Protein AF-A0A7X7ZID4-F1 (afdb_monomer_lite)

Sequence (63 aa):
MLRNKAVLLVFRLVLGGLFIYAGAVKVAAPLDFAQDIRNYRLVGQSLSFLAAIVLPWLEILAG

Foldseek 3Di:
DDPDPVVVVVVVVVQLVVLLVVLVVLVVPLPVQLVVQVVVVPDDSVVSSVCSVPVSVVSNVVD

Radius of gyration: 14.99 Å; chains: 1; bounding box: 30×23×39 Å

pLDDT: mean 96.68, std 4.72, range [69.25, 98.75]

Structure (mmCIF, N/CA/C/O backbone):
data_AF-A0A7X7ZID4-F1
#
_entry.id   AF-A0A7X7ZID4-F1
#
loop_
_atom_site.group_PDB
_atom_site.id
_atom_site.type_symbol
_atom_site.label_atom_id
_atom_site.label_alt_id
_atom_site.label_comp_id
_atom_site.label_asym_id
_atom_site.label_entity_id
_atom_site.label_seq_id
_atom_site.pdbx_PDB_ins_code
_atom_site.Cartn_x
_atom_site.Cartn_y
_atom_site.Cartn_z
_atom_site.occupancy
_atom_site.B_iso_or_equiv
_atom_site.auth_seq_id
_atom_site.auth_comp_id
_atom_site.auth_asym_id
_atom_site.auth_atom_id
_atom_site.pdbx_PDB_model_num
ATOM 1 N N . MET A 1 1 ? -22.191 12.181 15.581 1.00 69.25 1 MET A N 1
ATOM 2 C CA . MET A 1 1 ? -20.792 11.790 15.879 1.00 69.25 1 MET A CA 1
ATOM 3 C C . MET A 1 1 ? -20.795 10.398 16.510 1.00 69.25 1 MET A C 1
ATOM 5 O O . MET A 1 1 ? -21.385 10.239 17.573 1.00 69.25 1 MET A O 1
ATOM 9 N N . LEU A 1 2 ? -20.222 9.379 15.855 1.00 75.81 2 LEU A N 1
ATOM 10 C CA . LEU A 1 2 ? -20.110 8.021 16.416 1.00 75.81 2 LEU A CA 1
ATOM 11 C C . LEU A 1 2 ? -19.145 8.044 17.612 1.00 75.81 2 LEU A C 1
ATOM 13 O O . LEU A 1 2 ? -17.971 8.355 17.448 1.00 75.81 2 LEU A O 1
ATOM 17 N N . ARG A 1 3 ? -19.639 7.747 18.820 1.00 87.62 3 ARG A N 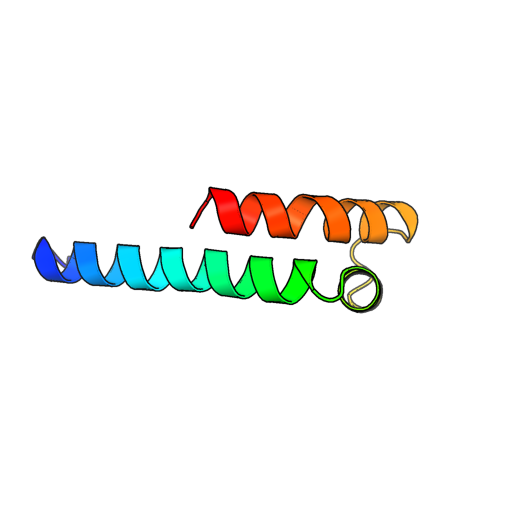1
ATOM 18 C CA . ARG A 1 3 ? -18.862 7.841 20.076 1.00 87.62 3 ARG A CA 1
ATOM 19 C C . ARG A 1 3 ? -18.616 6.481 20.743 1.00 87.62 3 ARG A C 1
ATOM 21 O O . ARG A 1 3 ? -17.947 6.401 21.770 1.00 87.62 3 ARG A O 1
ATOM 28 N N . ASN A 1 4 ? -19.151 5.406 20.162 1.00 95.38 4 ASN A N 1
ATOM 29 C CA . ASN A 1 4 ? -18.972 4.053 20.674 1.00 95.38 4 ASN A CA 1
ATOM 30 C C . ASN A 1 4 ? -17.584 3.515 20.286 1.00 95.38 4 ASN A C 1
ATOM 32 O O . ASN A 1 4 ? -17.285 3.336 19.106 1.00 95.38 4 ASN A O 1
ATOM 36 N N . LYS A 1 5 ? -16.752 3.236 21.297 1.00 95.00 5 LYS A N 1
ATOM 37 C CA . LYS A 1 5 ? -15.374 2.750 21.127 1.00 95.00 5 LYS A CA 1
ATOM 38 C C . LYS A 1 5 ? -15.297 1.430 20.357 1.00 95.00 5 LYS A C 1
ATOM 40 O O . LYS A 1 5 ? -14.391 1.275 19.549 1.00 95.00 5 LYS A O 1
ATOM 45 N N . ALA A 1 6 ? -16.241 0.512 20.574 1.00 96.06 6 ALA A N 1
ATOM 46 C CA . ALA A 1 6 ? -16.265 -0.775 19.880 1.00 96.06 6 ALA A CA 1
ATOM 47 C C . ALA A 1 6 ? -16.531 -0.587 18.383 1.00 96.06 6 ALA A C 1
ATOM 49 O O . ALA A 1 6 ? -15.821 -1.143 17.554 1.00 96.06 6 ALA A O 1
ATOM 50 N N . VAL A 1 7 ? -17.490 0.278 18.037 1.00 96.31 7 VAL A N 1
ATOM 51 C CA . VAL A 1 7 ? -17.786 0.617 16.637 1.00 96.31 7 VAL A CA 1
ATOM 52 C C . VAL A 1 7 ? -16.560 1.245 15.968 1.00 96.31 7 VAL A C 1
ATOM 54 O O . VAL A 1 7 ? -16.184 0.837 14.874 1.00 96.31 7 VAL A O 1
ATOM 57 N N . LEU A 1 8 ? -15.883 2.180 16.642 1.00 96.94 8 LEU A N 1
ATOM 58 C CA . LEU A 1 8 ? -14.648 2.780 16.126 1.00 96.94 8 LEU A CA 1
ATOM 59 C C . LEU A 1 8 ? -13.520 1.751 15.949 1.00 96.94 8 LEU A C 1
ATOM 61 O O . LEU A 1 8 ? -12.785 1.830 14.969 1.00 96.94 8 LEU A O 1
ATOM 65 N N . LEU A 1 9 ? -13.383 0.790 16.868 1.00 96.50 9 LEU A N 1
ATOM 66 C CA . LEU A 1 9 ? -12.391 -0.281 16.763 1.00 96.50 9 LEU A CA 1
ATOM 67 C C . LEU A 1 9 ? -12.669 -1.183 15.555 1.00 96.50 9 LEU A C 1
ATOM 69 O O . LEU A 1 9 ? -11.748 -1.469 14.799 1.00 96.50 9 LEU A O 1
ATOM 73 N N . VAL A 1 10 ? -13.928 -1.571 15.335 1.00 98.00 10 VAL A N 1
ATOM 74 C CA . VAL A 1 10 ? -14.324 -2.376 14.169 1.00 98.00 10 VAL A CA 1
ATOM 75 C C . VAL A 1 10 ? -13.981 -1.649 12.872 1.00 98.00 10 VAL A C 1
ATOM 77 O O . VAL A 1 10 ? -13.348 -2.240 12.005 1.00 98.00 10 VAL A O 1
ATOM 80 N N . PHE A 1 11 ? -14.308 -0.358 12.752 1.00 97.12 11 PHE A N 1
ATOM 81 C CA . PHE A 1 11 ? -13.939 0.413 11.561 1.00 97.12 11 PHE A CA 1
ATOM 82 C C . PHE A 1 11 ? -12.425 0.465 11.335 1.00 97.12 11 PHE A C 1
ATOM 84 O O . PHE A 1 11 ? -11.985 0.339 10.196 1.00 97.12 11 PHE A O 1
ATOM 91 N N . ARG A 1 12 ? -11.622 0.607 12.398 1.00 96.56 12 ARG A N 1
ATOM 92 C CA . ARG A 1 12 ? -10.154 0.583 12.290 1.00 96.56 12 ARG A CA 1
ATOM 93 C C . ARG A 1 12 ? -9.639 -0.766 11.802 1.00 96.56 12 ARG A C 1
ATOM 95 O O . ARG A 1 12 ? -8.821 -0.786 10.896 1.00 96.56 12 ARG A O 1
ATOM 102 N N . LEU A 1 13 ? -10.140 -1.869 12.358 1.00 98.31 13 LEU A N 1
ATOM 103 C CA . LEU A 1 13 ? -9.734 -3.217 11.949 1.00 98.31 13 LEU A CA 1
ATOM 104 C C . LEU A 1 13 ? -10.136 -3.519 10.502 1.00 98.31 13 LEU A C 1
ATOM 106 O O . LEU A 1 13 ? -9.354 -4.104 9.763 1.00 98.31 13 LEU A O 1
ATOM 110 N N . VAL A 1 14 ? -11.333 -3.096 10.086 1.00 98.50 14 VAL A N 1
ATOM 111 C CA . VAL A 1 14 ? -11.799 -3.265 8.703 1.00 98.50 14 VAL A CA 1
ATOM 112 C C . VAL A 1 14 ? -10.939 -2.454 7.736 1.00 98.50 14 VAL A C 1
ATOM 114 O O . VAL A 1 14 ? -10.500 -2.992 6.725 1.00 98.50 14 VAL A O 1
ATOM 117 N N . LEU A 1 15 ? -10.672 -1.180 8.040 1.00 98.31 15 LEU A N 1
ATOM 118 C CA . LEU A 1 15 ? -9.840 -0.330 7.184 1.00 98.31 15 LEU A CA 1
ATOM 119 C C . LEU A 1 15 ? -8.389 -0.818 7.125 1.00 98.31 15 LEU A C 1
ATOM 121 O O . LEU A 1 15 ? -7.819 -0.863 6.038 1.00 98.31 15 LEU A O 1
ATOM 125 N N . GLY A 1 16 ? -7.825 -1.227 8.262 1.00 98.56 16 GLY A N 1
ATOM 126 C CA . GLY A 1 16 ? -6.470 -1.768 8.325 1.00 98.56 16 GLY A CA 1
ATOM 127 C C . GLY A 1 16 ? -6.332 -3.080 7.558 1.00 98.56 16 GLY A C 1
ATOM 128 O O . GLY A 1 16 ? -5.498 -3.215 6.665 1.00 98.56 16 GLY A O 1
ATOM 129 N N . GLY A 1 17 ? -7.259 -4.014 7.790 1.00 98.69 17 GLY A N 1
ATOM 130 C CA . GLY A 1 17 ? -7.326 -5.266 7.040 1.00 98.69 17 GLY A CA 1
ATOM 131 C C . GLY A 1 17 ? -7.503 -5.055 5.533 1.00 98.69 17 GLY A C 1
ATOM 132 O O . GLY A 1 17 ? -6.885 -5.768 4.745 1.00 98.69 17 GLY A O 1
ATOM 133 N N . LEU A 1 18 ? -8.289 -4.053 5.119 1.00 98.62 18 LEU A N 1
ATOM 134 C CA . LEU A 1 18 ? -8.446 -3.691 3.708 1.00 98.62 18 LEU A CA 1
ATOM 135 C C . LEU A 1 18 ? -7.126 -3.204 3.093 1.00 98.62 18 LEU A C 1
ATOM 137 O O . LEU A 1 18 ? -6.809 -3.592 1.971 1.00 98.62 18 LEU A O 1
ATOM 141 N N . PHE A 1 19 ? -6.357 -2.389 3.817 1.00 98.56 19 PHE A N 1
ATOM 142 C CA . PHE A 1 19 ? -5.047 -1.897 3.382 1.00 98.56 19 PHE A CA 1
ATOM 143 C C . PHE A 1 19 ? -4.026 -3.033 3.243 1.00 98.56 19 PHE A C 1
ATOM 145 O O . PHE A 1 19 ? -3.399 -3.161 2.190 1.00 98.56 19 PHE A O 1
ATOM 152 N N . ILE A 1 20 ? -3.937 -3.918 4.242 1.00 98.75 20 ILE A N 1
ATOM 153 C CA . ILE A 1 20 ? -3.076 -5.110 4.190 1.00 98.75 20 ILE A CA 1
ATOM 154 C C . ILE A 1 20 ? -3.456 -5.998 3.001 1.00 98.75 20 ILE A C 1
ATOM 156 O O . ILE A 1 20 ? -2.587 -6.405 2.230 1.00 98.75 20 ILE A O 1
ATOM 160 N N . TYR A 1 21 ? -4.750 -6.281 2.822 1.00 98.69 21 TYR A N 1
ATOM 161 C CA . TYR A 1 21 ? -5.236 -7.108 1.719 1.00 98.69 21 TYR A CA 1
ATOM 162 C C . TYR A 1 21 ? -4.922 -6.485 0.353 1.00 98.69 21 TYR A C 1
ATOM 164 O O . TYR A 1 21 ? -4.381 -7.160 -0.522 1.00 98.69 21 TYR A O 1
ATOM 172 N N . ALA A 1 22 ? -5.212 -5.193 0.177 1.00 98.38 22 ALA A N 1
ATOM 173 C CA . ALA A 1 22 ? -4.961 -4.487 -1.075 1.00 98.38 22 ALA A CA 1
ATOM 174 C C . ALA A 1 22 ? -3.467 -4.466 -1.429 1.00 98.38 22 ALA A C 1
ATOM 176 O O . ALA A 1 22 ? -3.108 -4.744 -2.575 1.00 98.38 22 ALA A O 1
ATOM 177 N N . GLY A 1 23 ? -2.603 -4.193 -0.449 1.00 98.50 23 GLY A N 1
ATOM 178 C CA . GLY A 1 23 ? -1.159 -4.217 -0.647 1.00 98.50 23 GLY A CA 1
ATOM 179 C C . GLY A 1 23 ? -0.647 -5.623 -0.970 1.00 98.50 23 GLY A C 1
ATOM 180 O O . GLY A 1 23 ? 0.112 -5.792 -1.921 1.00 98.50 23 GLY A O 1
ATOM 181 N N . ALA A 1 24 ? -1.119 -6.659 -0.269 1.00 98.69 24 ALA A N 1
ATOM 182 C CA . ALA A 1 24 ? -0.717 -8.044 -0.528 1.00 98.69 24 ALA A CA 1
ATOM 183 C C . ALA A 1 24 ? -1.066 -8.507 -1.954 1.00 98.69 24 ALA A C 1
ATOM 185 O O . ALA A 1 24 ? -0.230 -9.116 -2.624 1.00 98.69 24 ALA A O 1
ATOM 186 N N . VAL A 1 25 ? -2.264 -8.172 -2.449 1.00 98.56 25 VAL A N 1
ATOM 187 C CA . VAL A 1 25 ? -2.677 -8.477 -3.832 1.00 98.56 25 VAL A CA 1
ATOM 188 C C . VAL A 1 25 ? -1.748 -7.806 -4.849 1.00 98.56 25 VAL A C 1
ATOM 190 O O . VAL A 1 25 ? -1.359 -8.434 -5.830 1.00 98.56 25 VAL A O 1
ATOM 193 N N . LYS A 1 26 ? -1.329 -6.560 -4.602 1.00 98.44 26 LYS A N 1
ATOM 194 C CA . LYS A 1 26 ? -0.411 -5.834 -5.495 1.00 98.44 26 LYS A CA 1
ATOM 195 C C . LYS A 1 26 ? 1.018 -6.382 -5.451 1.00 98.44 26 LYS A C 1
ATOM 197 O O . LYS A 1 26 ? 1.665 -6.450 -6.492 1.00 98.44 26 LYS A O 1
ATOM 202 N N . VAL A 1 27 ? 1.505 -6.812 -4.281 1.00 98.38 27 VAL A N 1
ATOM 203 C CA . VAL A 1 27 ? 2.822 -7.468 -4.144 1.00 98.38 27 VAL A CA 1
ATOM 204 C C . VAL A 1 27 ? 2.867 -8.801 -4.897 1.00 98.38 27 VAL A C 1
ATOM 206 O O . VAL A 1 27 ? 3.920 -9.164 -5.415 1.00 98.38 27 VAL A O 1
ATOM 209 N N . ALA A 1 28 ? 1.745 -9.521 -4.992 1.00 98.44 28 ALA A N 1
ATOM 210 C CA . ALA A 1 28 ? 1.684 -10.794 -5.709 1.00 98.44 28 ALA A CA 1
ATOM 211 C C . ALA A 1 28 ? 1.886 -10.649 -7.232 1.00 98.44 28 ALA A C 1
ATOM 213 O O . ALA A 1 28 ? 2.373 -11.583 -7.868 1.00 98.44 28 ALA A O 1
ATOM 214 N N . ALA A 1 29 ? 1.545 -9.492 -7.811 1.00 98.00 29 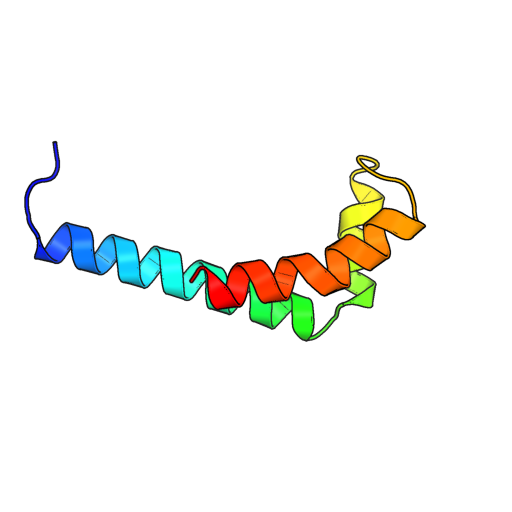ALA A N 1
ATOM 215 C CA . ALA A 1 29 ? 1.654 -9.224 -9.247 1.00 98.00 29 ALA A CA 1
ATOM 216 C C . ALA A 1 29 ? 2.112 -7.772 -9.531 1.00 98.00 29 ALA A C 1
ATOM 218 O O . ALA A 1 29 ? 1.352 -6.954 -10.055 1.00 98.00 29 ALA A O 1
ATOM 219 N N . PRO A 1 30 ? 3.373 -7.417 -9.215 1.00 97.06 30 PRO A N 1
ATOM 220 C CA . PRO A 1 30 ? 3.835 -6.028 -9.260 1.00 97.06 30 PRO A CA 1
ATOM 221 C C . PRO A 1 30 ? 3.937 -5.468 -10.686 1.00 97.06 30 PRO A C 1
ATOM 223 O O . PRO A 1 30 ? 3.801 -4.263 -10.884 1.00 97.06 30 PRO A O 1
ATOM 226 N N . LEU A 1 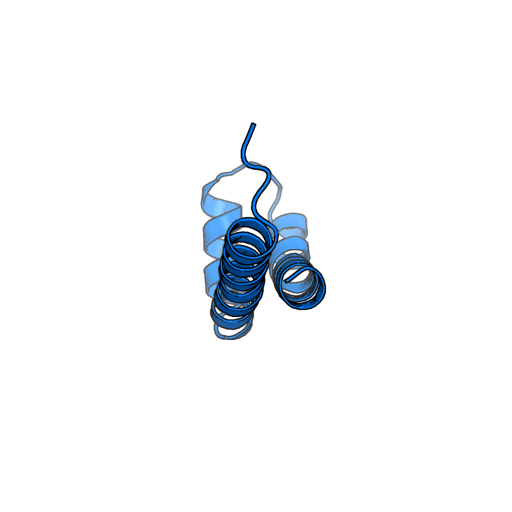31 ? 4.162 -6.320 -11.694 1.00 97.88 31 LEU A N 1
ATOM 227 C CA . LEU A 1 31 ? 4.197 -5.896 -13.098 1.00 97.88 31 LEU A CA 1
ATOM 228 C C . LEU A 1 31 ? 2.803 -5.546 -13.626 1.00 97.88 31 LEU A C 1
ATOM 230 O O . LEU A 1 31 ? 2.654 -4.521 -14.291 1.00 97.88 31 LEU A O 1
ATOM 234 N N . ASP A 1 32 ? 1.792 -6.345 -13.284 1.00 98.25 32 ASP A N 1
ATOM 235 C CA . ASP A 1 32 ? 0.400 -6.056 -13.638 1.00 98.25 32 ASP A CA 1
ATOM 236 C C . ASP A 1 32 ? -0.061 -4.775 -12.938 1.00 98.25 32 ASP A C 1
ATOM 238 O O . ASP A 1 32 ? -0.626 -3.884 -13.569 1.00 98.25 32 ASP A O 1
ATOM 242 N N . PHE A 1 33 ? 0.313 -4.593 -11.669 1.00 98.31 33 PHE A N 1
ATOM 243 C CA . PHE A 1 33 ? 0.011 -3.358 -10.955 1.00 98.31 33 PHE A CA 1
ATOM 244 C C . PHE A 1 33 ? 0.727 -2.126 -11.545 1.00 98.31 33 PHE A C 1
ATOM 246 O O . PHE A 1 33 ? 0.135 -1.050 -11.655 1.00 98.31 33 PHE A O 1
ATOM 253 N N . ALA A 1 34 ? 1.980 -2.263 -11.995 1.00 98.25 34 ALA A N 1
ATOM 254 C CA . ALA A 1 34 ? 2.673 -1.198 -12.725 1.00 98.25 34 ALA A CA 1
ATOM 255 C C . ALA A 1 34 ? 1.961 -0.851 -14.039 1.00 98.25 34 ALA A C 1
ATOM 257 O O . ALA A 1 34 ? 1.889 0.325 -14.412 1.00 98.25 34 ALA A O 1
ATOM 258 N N . GLN A 1 35 ? 1.418 -1.857 -14.730 1.00 98.19 35 GLN A N 1
ATOM 259 C CA . GLN A 1 35 ? 0.619 -1.656 -15.932 1.00 98.19 35 GLN A CA 1
ATOM 260 C C . GLN A 1 35 ? -0.682 -0.913 -15.621 1.00 98.19 35 GLN A C 1
ATOM 262 O O . GLN A 1 35 ? -1.018 0.028 -16.344 1.00 98.19 35 GLN A O 1
ATOM 267 N N . ASP A 1 36 ? -1.367 -1.273 -14.538 1.00 97.94 36 ASP A N 1
ATOM 268 C CA . ASP A 1 36 ? -2.565 -0.577 -14.077 1.00 97.94 36 ASP A CA 1
ATOM 269 C C . ASP A 1 36 ? -2.268 0.894 -13.786 1.00 97.94 36 ASP A C 1
ATOM 271 O O . ASP A 1 36 ? -2.943 1.765 -14.331 1.00 97.94 36 ASP A O 1
ATOM 275 N N . ILE A 1 37 ? -1.205 1.199 -13.029 1.00 98.00 37 ILE A N 1
ATOM 276 C CA . ILE A 1 37 ? -0.773 2.582 -12.756 1.00 98.00 37 ILE A CA 1
ATOM 277 C C . ILE A 1 37 ? -0.511 3.339 -14.066 1.00 98.00 37 ILE A C 1
ATOM 279 O O . ILE A 1 37 ? -0.971 4.471 -14.243 1.00 98.00 37 ILE A O 1
ATOM 283 N N . ARG A 1 38 ? 0.188 2.704 -15.013 1.00 97.50 38 ARG A N 1
ATOM 284 C CA . ARG A 1 38 ? 0.504 3.292 -16.321 1.00 97.50 38 ARG A CA 1
ATOM 285 C C . ARG A 1 38 ? -0.755 3.595 -17.140 1.00 97.50 38 ARG A C 1
ATOM 287 O O . ARG A 1 38 ? -0.792 4.610 -17.839 1.00 97.50 38 ARG A O 1
ATOM 294 N N . ASN A 1 39 ? -1.795 2.765 -17.040 1.00 97.69 39 ASN A N 1
ATOM 295 C CA . ASN A 1 39 ? -3.061 2.959 -17.752 1.00 97.69 39 ASN A CA 1
ATOM 296 C C . ASN A 1 39 ? -3.801 4.232 -17.312 1.00 97.69 39 ASN A C 1
AT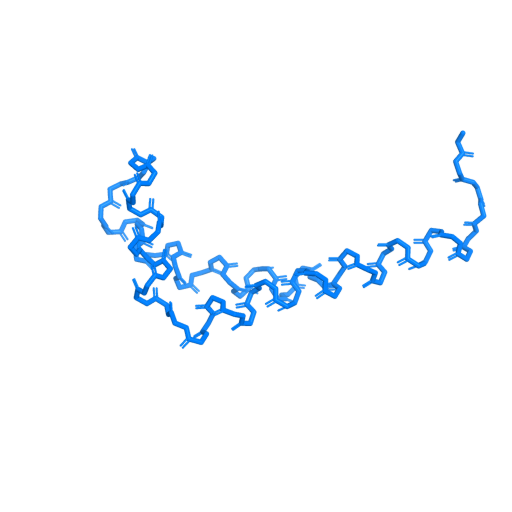OM 298 O O . ASN A 1 39 ? -4.475 4.847 -18.137 1.00 97.69 39 ASN A O 1
ATOM 302 N N . TYR A 1 40 ? -3.616 4.682 -16.066 1.00 96.81 40 TYR A N 1
ATOM 303 C CA . TYR A 1 40 ? -4.169 5.959 -15.599 1.00 96.81 40 TYR A CA 1
ATOM 304 C C . TYR A 1 40 ? -3.467 7.186 -16.197 1.00 96.81 40 TYR A C 1
ATOM 306 O O . TYR A 1 40 ? -3.992 8.292 -16.089 1.00 96.81 40 TYR A O 1
ATOM 314 N N . ARG A 1 41 ? -2.291 7.022 -16.827 1.00 96.81 41 ARG A N 1
ATOM 315 C CA . ARG A 1 41 ? -1.501 8.104 -17.452 1.00 96.81 41 ARG A CA 1
ATOM 316 C C . ARG A 1 41 ? -1.218 9.295 -16.521 1.00 96.81 41 ARG A C 1
ATOM 318 O O . ARG A 1 41 ? -0.999 10.407 -16.990 1.00 96.81 41 ARG A O 1
ATOM 325 N N . LEU A 1 42 ? -1.206 9.056 -15.208 1.00 95.94 42 LEU A N 1
ATOM 326 C CA . LEU A 1 42 ? -0.925 10.075 -14.189 1.00 95.94 42 LEU A CA 1
ATOM 327 C C . LEU A 1 42 ? 0.570 10.371 -14.078 1.00 95.94 42 LEU A C 1
ATOM 329 O O . LEU A 1 42 ? 0.971 11.499 -13.809 1.00 95.94 42 LEU A O 1
ATOM 333 N N . VAL A 1 43 ? 1.394 9.341 -14.270 1.00 95.25 43 VAL A N 1
ATOM 334 C CA . VAL A 1 43 ? 2.849 9.403 -14.144 1.00 95.25 43 VAL A CA 1
ATOM 335 C C . VAL A 1 43 ? 3.515 8.674 -15.312 1.00 95.25 43 VAL A C 1
ATOM 337 O O . VAL A 1 43 ? 2.909 7.820 -15.960 1.00 95.25 43 VAL A O 1
ATOM 340 N N . GLY A 1 44 ? 4.775 9.010 -15.598 1.00 95.38 44 GLY A N 1
ATOM 341 C CA . GLY A 1 44 ? 5.560 8.334 -16.634 1.00 95.38 44 GLY A CA 1
ATOM 342 C C . GLY A 1 44 ? 5.888 6.875 -16.288 1.00 95.38 44 GLY A C 1
ATOM 343 O O . GLY A 1 44 ? 5.685 6.411 -15.163 1.00 95.38 44 GLY A O 1
ATOM 344 N N . GLN A 1 45 ? 6.456 6.147 -17.253 1.00 94.88 45 GLN A N 1
ATOM 345 C CA . GLN A 1 45 ? 6.733 4.714 -17.110 1.00 94.88 45 GLN A CA 1
ATOM 346 C C . GLN A 1 45 ? 7.646 4.392 -15.915 1.00 94.88 45 GLN A C 1
ATOM 348 O O . GLN A 1 45 ? 7.311 3.524 -15.114 1.00 94.88 45 GLN A O 1
ATOM 353 N N . SER A 1 46 ? 8.749 5.124 -15.735 1.00 96.50 46 SER A N 1
ATOM 354 C CA . SER A 1 46 ? 9.684 4.887 -14.624 1.00 96.50 46 SER A CA 1
ATOM 355 C C . SER A 1 46 ? 9.030 5.075 -13.252 1.00 96.50 46 SER A C 1
ATOM 357 O O . SER A 1 46 ? 9.251 4.280 -12.342 1.00 96.50 46 SER A O 1
ATOM 359 N N . LEU A 1 47 ? 8.178 6.096 -13.113 1.00 97.88 47 LEU A N 1
ATOM 360 C CA . LEU A 1 47 ? 7.444 6.350 -11.872 1.00 97.88 47 LEU A CA 1
ATOM 361 C C . LEU A 1 47 ? 6.334 5.322 -11.632 1.00 97.88 47 LEU A C 1
ATOM 363 O O . LEU A 1 47 ? 6.049 5.019 -10.480 1.00 97.88 47 LEU A O 1
ATOM 367 N N . SER A 1 48 ? 5.754 4.748 -12.690 1.00 98.06 48 SER A N 1
ATOM 368 C CA . SER A 1 48 ? 4.768 3.665 -12.565 1.00 98.06 48 SER A CA 1
ATOM 369 C C . SER A 1 48 ? 5.395 2.418 -11.938 1.00 98.06 48 SER A C 1
ATOM 371 O O . SER A 1 48 ? 4.824 1.847 -11.015 1.00 98.06 48 SER A O 1
ATOM 373 N N . PHE A 1 49 ? 6.607 2.042 -12.368 1.00 98.00 49 PHE A N 1
ATOM 374 C CA . PHE A 1 49 ? 7.355 0.941 -11.750 1.00 98.00 49 PHE A CA 1
ATOM 375 C C . PHE A 1 49 ? 7.738 1.240 -10.300 1.00 98.00 49 PHE A C 1
ATOM 377 O O . PHE A 1 49 ? 7.568 0.386 -9.434 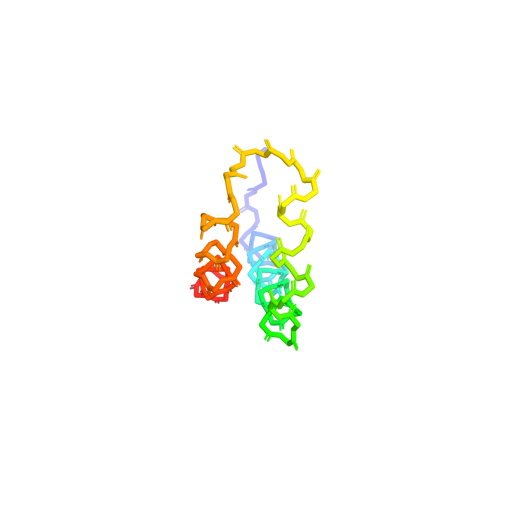1.00 98.00 49 PHE A O 1
ATOM 384 N N . LEU A 1 50 ? 8.217 2.457 -10.016 1.00 98.25 50 LEU A N 1
ATOM 385 C CA . LEU A 1 50 ? 8.561 2.847 -8.649 1.00 98.25 50 LEU A CA 1
ATOM 386 C C . LEU A 1 50 ? 7.336 2.785 -7.726 1.00 98.25 50 LEU A C 1
ATOM 388 O O . LEU A 1 50 ? 7.413 2.215 -6.641 1.00 98.25 50 LEU A O 1
ATOM 392 N N . ALA A 1 51 ? 6.198 3.324 -8.167 1.00 98.00 51 ALA A N 1
ATOM 393 C CA . ALA A 1 51 ? 4.950 3.278 -7.417 1.00 98.00 51 ALA A CA 1
ATOM 394 C C . ALA A 1 51 ? 4.457 1.839 -7.215 1.00 98.00 51 ALA A C 1
ATOM 396 O O . ALA A 1 51 ? 4.043 1.499 -6.111 1.00 98.00 51 ALA A O 1
ATOM 397 N N . ALA A 1 52 ? 4.565 0.978 -8.231 1.00 98.12 52 ALA A N 1
ATOM 398 C CA . ALA A 1 52 ? 4.169 -0.423 -8.122 1.00 98.12 52 ALA A CA 1
ATOM 399 C C . ALA A 1 52 ? 4.999 -1.215 -7.106 1.00 98.12 52 ALA A C 1
ATOM 401 O O . ALA A 1 52 ? 4.495 -2.163 -6.514 1.00 98.12 52 ALA A O 1
ATOM 402 N N . ILE A 1 53 ? 6.255 -0.821 -6.885 1.00 98.12 53 ILE A N 1
ATOM 403 C CA . ILE A 1 53 ? 7.114 -1.431 -5.869 1.00 98.12 53 ILE A CA 1
ATOM 404 C C . ILE A 1 53 ? 6.834 -0.824 -4.495 1.00 98.12 53 ILE A C 1
ATOM 406 O O . ILE A 1 53 ? 6.700 -1.564 -3.533 1.00 98.12 53 ILE A O 1
ATOM 410 N N . VAL A 1 54 ? 6.755 0.504 -4.378 1.00 98.44 54 VAL A N 1
ATOM 411 C CA . VAL A 1 54 ? 6.725 1.192 -3.074 1.00 98.44 54 VAL A CA 1
ATOM 412 C C . VAL A 1 54 ? 5.327 1.226 -2.454 1.00 98.44 54 VAL A C 1
ATOM 414 O O . VAL A 1 54 ? 5.184 0.982 -1.256 1.00 98.44 54 VAL A O 1
ATOM 417 N N . LEU A 1 55 ? 4.293 1.526 -3.244 1.00 98.19 55 LEU A N 1
ATOM 418 C CA . LEU A 1 55 ? 2.939 1.754 -2.734 1.00 98.19 55 LEU A CA 1
ATOM 419 C C . LEU A 1 55 ? 2.354 0.535 -1.999 1.00 98.19 55 LEU A C 1
ATOM 421 O O . LEU A 1 55 ? 1.805 0.737 -0.918 1.00 98.19 55 LEU A O 1
ATOM 425 N N . PRO A 1 56 ? 2.509 -0.714 -2.485 1.00 98.50 56 PRO A N 1
ATOM 426 C CA . PRO A 1 56 ? 1.957 -1.875 -1.788 1.00 98.50 56 PRO A CA 1
ATOM 427 C C . PRO A 1 56 ? 2.538 -2.076 -0.384 1.00 98.50 56 PRO A C 1
ATOM 429 O O . PRO A 1 56 ? 1.807 -2.423 0.538 1.00 98.50 56 PRO A O 1
ATOM 432 N N . TRP A 1 57 ? 3.834 -1.809 -0.184 1.00 98.56 57 TRP A N 1
ATOM 433 C CA . TRP A 1 57 ? 4.452 -1.895 1.144 1.00 9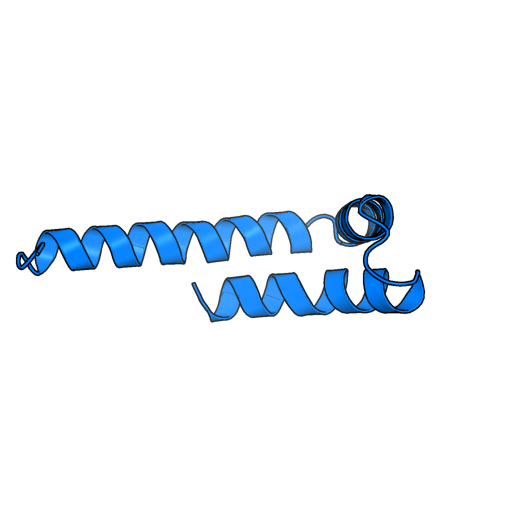8.56 57 TRP A CA 1
ATOM 434 C C . TRP A 1 57 ? 3.973 -0.783 2.074 1.00 98.56 57 TRP A C 1
ATOM 436 O O . TRP A 1 57 ? 3.760 -1.034 3.257 1.00 98.56 57 TRP A O 1
ATOM 446 N N . LEU A 1 58 ? 3.764 0.430 1.550 1.00 98.56 58 LEU A N 1
ATOM 447 C CA . LEU A 1 58 ? 3.166 1.518 2.328 1.00 98.56 58 LEU A CA 1
ATOM 448 C C . LEU A 1 58 ? 1.738 1.176 2.762 1.00 98.56 58 LEU A C 1
ATOM 450 O O . LEU A 1 58 ? 1.372 1.458 3.898 1.00 98.56 58 LEU A O 1
ATOM 454 N N . GLU A 1 59 ? 0.953 0.543 1.889 1.00 98.56 59 GLU A N 1
ATOM 455 C CA . GLU A 1 59 ? -0.395 0.075 2.220 1.00 98.56 59 GLU A CA 1
ATOM 456 C C . GLU A 1 59 ? -0.366 -0.993 3.317 1.00 98.56 59 GLU A C 1
ATOM 458 O O . GLU A 1 59 ? -1.090 -0.860 4.298 1.00 98.56 59 GLU A O 1
ATOM 463 N N . ILE A 1 60 ? 0.512 -1.997 3.213 1.00 98.62 60 ILE A N 1
ATOM 464 C CA . ILE A 1 60 ? 0.634 -3.056 4.230 1.00 98.62 60 ILE A CA 1
ATOM 465 C C . ILE A 1 60 ? 1.079 -2.496 5.586 1.00 98.62 60 ILE A C 1
ATOM 467 O O . ILE A 1 60 ? 0.565 -2.928 6.607 1.00 98.62 60 ILE A O 1
ATOM 471 N N . LEU A 1 61 ? 2.028 -1.554 5.616 1.00 98.25 61 LEU A N 1
ATOM 472 C CA . LEU A 1 61 ? 2.523 -0.968 6.870 1.00 98.25 61 LEU A CA 1
ATOM 473 C C . LEU A 1 61 ? 1.527 -0.000 7.521 1.00 98.25 61 LEU A C 1
ATOM 475 O O . LEU A 1 61 ? 1.592 0.217 8.730 1.00 98.25 61 LEU A O 1
ATOM 479 N N . ALA A 1 62 ? 0.668 0.634 6.723 1.00 97.50 62 ALA A N 1
ATOM 480 C CA . ALA A 1 62 ? -0.338 1.570 7.214 1.00 97.50 62 ALA A CA 1
ATOM 481 C C . ALA A 1 62 ? -1.622 0.880 7.698 1.00 97.50 62 ALA A C 1
ATOM 483 O O . ALA A 1 62 ? -2.375 1.497 8.458 1.00 97.50 62 ALA A O 1
ATOM 484 N N . GLY A 1 63 ? -1.887 -0.343 7.226 1.00 93.75 63 GLY A N 1
ATOM 485 C CA . GLY A 1 63 ? -3.027 -1.155 7.650 1.00 93.75 63 GLY A CA 1
ATOM 486 C C . GLY A 1 63 ? -2.796 -1.880 8.969 1.00 93.75 63 GLY A C 1
ATOM 487 O O . GLY A 1 63 ? -3.777 -1.973 9.742 1.00 93.75 63 GLY A O 1
#

Secondary structure (DSSP, 8-state):
----HHHHHHHHHHHHHHHHHHHHHHHH-HHHHHHHHHHTTSS-HHHHHHHHHHHHHHHHHH-